Protein AF-A0A846U0M4-F1 (afdb_monomer)

Nearest PDB structures (foldseek):
  1bdv-assembly1_B  TM=7.266E-01  e=3.542E-01  Lederbergvirus P22
  4d8j-assembly1_A  TM=7.550E-01  e=1.325E+00  Escherichia coli
  3h87-assembly1_C  TM=4.894E-01  e=2.968E+00  Mycobacterium tuberculosis H37Rv
  8uk9-assembly1_A  TM=2.923E-01  e=8.914E+00  Tequ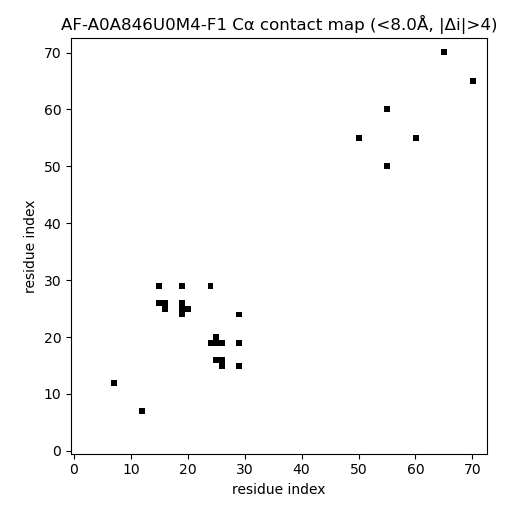atrovirus T4

Sequence (73 aa):
MSLTTIKVTVELRDALKAQAGHHNRNIGEHLRHLLEAEARRDRFRQVQEAMTKVPPDEEYIRELREWTSDAWT

Structure (mmCIF, N/CA/C/O backbone):
data_AF-A0A846U0M4-F1
#
_entry.id   AF-A0A846U0M4-F1
#
loop_
_atom_site.group_PDB
_atom_site.id
_atom_site.type_symbol
_atom_site.label_atom_id
_atom_site.label_alt_id
_atom_site.label_comp_id
_atom_site.label_asym_id
_atom_site.label_entity_id
_atom_site.label_seq_id
_atom_site.pdbx_PDB_ins_code
_atom_site.Cartn_x
_atom_site.Cartn_y
_atom_site.Cartn_z
_atom_site.occupancy
_atom_site.B_iso_or_equiv
_atom_site.auth_seq_id
_atom_site.auth_comp_id
_atom_site.auth_asym_id
_atom_site.auth_atom_id
_atom_site.pdbx_PDB_model_num
ATOM 1 N N . MET A 1 1 ? 8.139 -8.170 19.381 1.00 59.94 1 MET A N 1
ATOM 2 C CA . MET A 1 1 ? 7.140 -7.380 18.626 1.00 59.94 1 MET A CA 1
ATOM 3 C C . MET A 1 1 ? 6.515 -6.391 19.598 1.00 59.94 1 MET A C 1
ATOM 5 O O . MET A 1 1 ? 5.931 -6.844 20.573 1.00 59.94 1 MET A O 1
ATOM 9 N N . SER A 1 2 ? 6.701 -5.082 19.407 1.00 87.50 2 SER A N 1
ATOM 10 C CA . SER A 1 2 ? 6.040 -4.054 20.225 1.00 87.50 2 SER A CA 1
ATOM 11 C C . SER A 1 2 ? 4.671 -3.719 19.632 1.00 87.50 2 SER A C 1
ATOM 13 O O . SER A 1 2 ? 4.523 -3.602 18.417 1.00 87.50 2 SER A O 1
ATOM 15 N N . LEU A 1 3 ? 3.658 -3.596 20.487 1.00 88.69 3 LEU A N 1
ATOM 16 C CA . LEU A 1 3 ? 2.326 -3.159 20.080 1.00 88.69 3 LEU A CA 1
ATOM 17 C C . LEU A 1 3 ? 2.283 -1.634 20.085 1.00 88.69 3 LEU A C 1
ATOM 19 O O . LEU A 1 3 ? 2.713 -0.995 21.044 1.00 88.69 3 LEU A O 1
ATOM 23 N N . THR A 1 4 ? 1.749 -1.056 19.016 1.00 92.25 4 THR A N 1
ATOM 24 C CA . THR A 1 4 ? 1.553 0.389 18.888 1.00 92.25 4 THR A CA 1
ATOM 25 C C . THR A 1 4 ? 0.111 0.662 18.468 1.00 92.25 4 THR A C 1
ATOM 27 O O . THR A 1 4 ? -0.571 -0.214 17.935 1.00 92.25 4 THR A O 1
ATOM 30 N N . THR A 1 5 ? -0.389 1.866 18.755 1.00 93.88 5 THR A N 1
ATOM 31 C CA . THR A 1 5 ? -1.738 2.289 18.351 1.00 93.88 5 THR A CA 1
ATOM 32 C C . THR A 1 5 ? -1.630 3.429 17.351 1.00 93.88 5 THR A C 1
ATOM 34 O O . THR A 1 5 ? -0.955 4.419 17.622 1.00 93.88 5 THR A O 1
ATOM 37 N N . ILE A 1 6 ? -2.335 3.318 16.227 1.00 91.88 6 ILE A N 1
ATOM 38 C CA . ILE A 1 6 ? -2.465 4.391 15.236 1.00 91.88 6 ILE A CA 1
ATOM 39 C C . ILE A 1 6 ? -3.797 5.097 15.487 1.00 91.88 6 ILE A C 1
ATOM 41 O O . ILE A 1 6 ? -4.836 4.446 15.609 1.00 91.88 6 ILE A O 1
ATOM 45 N N . LYS A 1 7 ? -3.780 6.428 15.598 1.00 96.62 7 LYS A N 1
ATOM 46 C CA . LYS 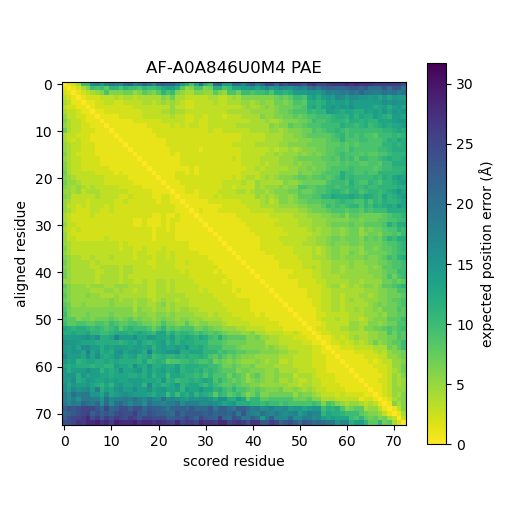A 1 7 ? -5.008 7.220 15.720 1.00 96.62 7 LYS A CA 1
ATOM 47 C C . LYS A 1 7 ? -5.611 7.426 14.333 1.00 96.62 7 LYS A C 1
ATOM 49 O O . LYS A 1 7 ? -4.943 7.919 13.434 1.00 96.62 7 LYS A O 1
ATOM 54 N N . VAL A 1 8 ? -6.872 7.044 14.188 1.00 95.88 8 VAL A N 1
ATOM 55 C CA . VAL A 1 8 ? -7.684 7.203 12.977 1.00 95.88 8 VAL A CA 1
ATOM 56 C C . VAL A 1 8 ? -9.094 7.613 13.386 1.00 95.88 8 VAL A C 1
ATOM 58 O O . VAL A 1 8 ? -9.459 7.473 14.558 1.00 95.88 8 VAL A O 1
ATOM 61 N N . THR A 1 9 ? -9.891 8.103 12.439 1.00 98.19 9 THR A N 1
ATOM 62 C CA . THR A 1 9 ? -11.311 8.354 12.697 1.00 98.19 9 THR A CA 1
ATOM 63 C C . THR A 1 9 ? -12.074 7.038 12.875 1.00 98.19 9 THR A C 1
ATOM 65 O O . THR A 1 9 ? -11.610 5.963 12.475 1.00 98.19 9 THR A O 1
ATOM 68 N N . VAL A 1 10 ? -13.249 7.114 13.501 1.00 97.38 10 VAL A N 1
ATOM 69 C CA . VAL A 1 10 ? -14.113 5.946 13.732 1.00 97.38 10 VAL A CA 1
ATOM 70 C C . VAL A 1 10 ? -14.574 5.357 12.402 1.00 97.38 10 VAL A C 1
ATOM 72 O O . VAL A 1 10 ? -14.500 4.147 12.204 1.00 97.38 10 VAL A O 1
ATOM 75 N N . GLU A 1 11 ? -14.942 6.221 11.463 1.00 97.88 11 GLU A N 1
ATOM 76 C CA . GLU A 1 11 ? -15.420 5.859 10.132 1.00 97.88 11 GLU A CA 1
ATOM 77 C C . GLU A 1 11 ? -14.345 5.092 9.356 1.00 97.88 11 GLU A C 1
ATOM 79 O O . GLU A 1 11 ? -14.627 4.050 8.765 1.00 97.88 11 GLU A O 1
ATOM 84 N N . LEU A 1 12 ? -13.088 5.553 9.409 1.00 97.12 12 LEU A N 1
ATOM 85 C CA . LEU A 1 12 ? -11.978 4.879 8.737 1.00 97.12 12 LEU A CA 1
ATOM 86 C C . LEU A 1 12 ? -11.675 3.518 9.372 1.00 97.12 12 LEU A C 1
ATOM 88 O O . LEU A 1 12 ? -11.461 2.539 8.658 1.00 97.12 12 LEU A O 1
ATOM 92 N N . ARG A 1 13 ? -11.669 3.433 10.707 1.00 96.44 13 ARG A N 1
ATOM 93 C CA . ARG A 1 13 ? -11.483 2.158 11.415 1.00 96.44 13 ARG A CA 1
ATOM 94 C C . ARG A 1 13 ? -12.558 1.148 11.016 1.00 96.44 13 ARG A C 1
ATOM 96 O O . ARG A 1 13 ? -12.240 -0.019 10.790 1.00 96.44 13 ARG A O 1
ATOM 103 N N . ASP A 1 14 ? -13.809 1.585 10.939 1.00 97.12 14 ASP A N 1
ATOM 104 C CA . ASP A 1 14 ? -14.940 0.709 10.647 1.00 97.12 14 ASP A CA 1
ATOM 105 C C . ASP A 1 14 ? -14.931 0.264 9.177 1.00 97.12 14 ASP A C 1
ATOM 107 O O . ASP A 1 14 ? -15.122 -0.922 8.900 1.00 97.12 14 ASP A O 1
ATOM 111 N N . ALA A 1 15 ? -14.567 1.156 8.249 1.00 97.12 15 ALA A N 1
ATOM 112 C CA . ALA A 1 15 ? -14.320 0.807 6.851 1.00 97.12 15 ALA A CA 1
ATOM 113 C C . ALA A 1 15 ? -13.173 -0.211 6.700 1.00 97.12 15 ALA A C 1
ATOM 115 O O . ALA A 1 15 ? -13.326 -1.221 6.010 1.00 97.12 15 ALA A O 1
ATOM 116 N N . LEU A 1 16 ? -12.046 -0.004 7.396 1.00 96.25 16 LEU A N 1
ATOM 117 C CA . LEU A 1 16 ? -10.920 -0.947 7.403 1.00 96.25 16 LEU A CA 1
ATOM 118 C C . LEU A 1 16 ? -11.323 -2.310 7.967 1.00 96.25 16 LEU A C 1
ATOM 120 O O . LEU A 1 16 ? -10.907 -3.342 7.442 1.00 96.25 16 LEU A O 1
ATOM 124 N N . LYS A 1 17 ? -12.144 -2.330 9.020 1.00 96.31 17 LYS A N 1
ATOM 125 C CA . LYS A 1 17 ? -12.643 -3.567 9.624 1.00 96.31 17 LYS A CA 1
ATOM 126 C C . LYS A 1 17 ? -13.585 -4.316 8.680 1.00 96.31 17 LYS A C 1
ATOM 128 O O . LYS A 1 17 ? -13.446 -5.530 8.548 1.00 96.31 17 LYS A O 1
ATOM 133 N N . ALA A 1 18 ? -14.499 -3.613 8.011 1.00 97.44 18 ALA A N 1
ATOM 134 C CA . ALA A 1 18 ? -15.388 -4.205 7.015 1.00 97.44 18 ALA A CA 1
ATOM 135 C C . ALA A 1 18 ? -14.588 -4.806 5.850 1.00 97.44 18 ALA A C 1
ATOM 137 O O . ALA A 1 18 ? -14.774 -5.973 5.505 1.00 97.44 18 ALA A O 1
ATOM 138 N N . GLN A 1 19 ? -13.628 -4.051 5.305 1.00 97.31 19 GLN A N 1
ATOM 139 C CA . GLN A 1 19 ? -12.769 -4.522 4.220 1.00 97.31 19 GLN A CA 1
ATOM 140 C C . GLN A 1 19 ? -11.932 -5.742 4.636 1.00 97.31 19 GLN A C 1
ATOM 142 O O . GLN A 1 19 ? -11.853 -6.716 3.892 1.00 97.31 19 GLN A O 1
ATOM 147 N N . ALA A 1 20 ? -11.345 -5.726 5.836 1.00 97.00 20 ALA A N 1
ATOM 148 C CA . ALA A 1 20 ? -10.605 -6.868 6.366 1.00 97.00 20 ALA A CA 1
ATOM 149 C C . ALA A 1 20 ? -11.503 -8.113 6.495 1.00 97.00 20 ALA A C 1
ATOM 151 O O . ALA A 1 20 ? -11.103 -9.203 6.082 1.00 97.00 20 ALA A O 1
ATOM 152 N N . GLY A 1 21 ? -12.743 -7.936 6.970 1.00 97.06 21 GLY A N 1
ATOM 153 C CA . GLY A 1 21 ? -13.753 -8.993 7.054 1.00 97.06 21 GLY A CA 1
ATOM 154 C C . GLY A 1 21 ? -14.088 -9.618 5.698 1.00 97.06 21 GLY A C 1
ATOM 155 O O . GLY A 1 21 ? -14.089 -10.839 5.582 1.00 97.06 21 GLY A O 1
ATOM 156 N N . HIS A 1 22 ? -14.265 -8.809 4.648 1.00 97.06 22 HIS A N 1
ATOM 157 C CA . HIS A 1 22 ? -14.478 -9.311 3.282 1.00 97.06 22 HIS A CA 1
ATOM 158 C C . HIS A 1 22 ? -13.326 -10.185 2.769 1.00 97.06 22 HIS A C 1
ATOM 160 O O . HIS A 1 22 ? -13.546 -11.096 1.974 1.00 97.06 22 HIS A O 1
ATOM 166 N N . HIS A 1 23 ? -12.102 -9.926 3.229 1.00 95.25 23 HIS A N 1
ATOM 167 C CA . HIS A 1 23 ? -10.917 -10.696 2.862 1.00 95.25 23 HIS A CA 1
ATOM 168 C C 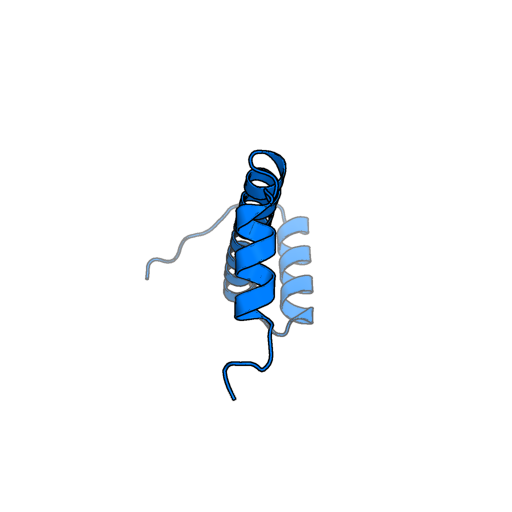. HIS A 1 23 ? -10.556 -11.794 3.875 1.00 95.25 23 HIS A C 1
ATOM 170 O O . HIS A 1 23 ? -9.498 -12.403 3.726 1.00 95.25 23 HIS A O 1
ATOM 176 N N . ASN A 1 24 ? -11.408 -12.058 4.877 1.00 96.88 24 ASN A N 1
ATOM 177 C CA . ASN A 1 24 ? -11.160 -13.001 5.976 1.00 96.88 24 ASN A CA 1
ATOM 178 C C . ASN A 1 24 ? -9.830 -12.745 6.707 1.00 96.88 24 ASN A C 1
ATOM 180 O O . ASN A 1 24 ? -9.088 -13.673 7.023 1.00 96.88 24 ASN A O 1
ATOM 184 N N . ARG A 1 25 ? -9.509 -11.471 6.950 1.00 95.88 25 ARG A N 1
ATOM 185 C CA . ARG A 1 25 ? -8.275 -11.023 7.611 1.00 95.88 25 ARG A CA 1
ATOM 186 C C . ARG A 1 25 ? -8.593 -10.236 8.868 1.00 95.88 25 ARG A C 1
ATOM 188 O O . ARG A 1 25 ? -9.615 -9.554 8.947 1.00 95.88 25 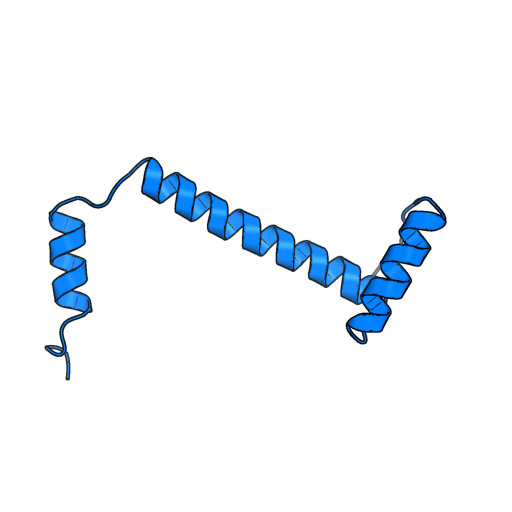ARG A O 1
ATOM 195 N N . ASN A 1 26 ? -7.679 -10.256 9.833 1.00 95.69 26 ASN A N 1
ATOM 196 C CA . ASN A 1 26 ? -7.721 -9.268 10.909 1.00 95.69 26 ASN A CA 1
ATOM 197 C C . ASN A 1 26 ? -7.185 -7.903 10.430 1.00 95.69 26 ASN A C 1
ATOM 199 O O . ASN A 1 26 ? -6.556 -7.791 9.376 1.00 95.69 26 ASN A O 1
ATOM 203 N N . ILE A 1 27 ? -7.421 -6.840 11.208 1.00 94.81 27 ILE A N 1
ATOM 204 C CA . ILE A 1 27 ? -7.042 -5.476 10.802 1.00 94.81 27 ILE A CA 1
ATOM 205 C C . ILE A 1 27 ? -5.526 -5.319 10.597 1.00 94.81 27 ILE A C 1
ATOM 207 O O . ILE A 1 27 ? -5.104 -4.621 9.682 1.00 94.81 27 ILE A O 1
ATOM 211 N N . GLY A 1 28 ? -4.700 -6.000 11.398 1.00 94.06 28 GLY A N 1
ATOM 212 C CA . GLY A 1 28 ? -3.242 -5.943 11.274 1.00 94.06 28 GLY A CA 1
ATOM 213 C C . GLY A 1 28 ? -2.732 -6.648 10.016 1.00 94.06 28 GLY A C 1
ATOM 214 O O . GLY A 1 28 ? -1.863 -6.127 9.319 1.00 94.06 28 GLY A O 1
ATOM 215 N N . GLU A 1 29 ? -3.295 -7.810 9.689 1.00 96.19 29 GLU A N 1
ATOM 216 C CA . GLU A 1 29 ? -3.031 -8.523 8.434 1.00 96.19 29 GLU A CA 1
ATOM 217 C C . GLU A 1 29 ? -3.471 -7.715 7.221 1.00 96.19 29 GLU A C 1
ATOM 219 O O . GLU A 1 29 ? -2.743 -7.641 6.233 1.00 96.19 29 GLU A O 1
ATOM 224 N N . HIS A 1 30 ? -4.639 -7.079 7.305 1.00 97.19 30 HIS A N 1
ATOM 225 C CA . HIS A 1 30 ? -5.148 -6.246 6.227 1.00 97.19 30 HIS A CA 1
ATOM 226 C C . HIS A 1 30 ? -4.263 -5.020 5.990 1.00 97.19 30 HIS A C 1
ATOM 228 O O . HIS A 1 30 ? -3.897 -4.748 4.852 1.00 97.19 30 HIS A O 1
ATOM 234 N N . LEU A 1 31 ? -3.819 -4.339 7.052 1.00 95.94 31 LEU A N 1
ATOM 235 C CA . LEU A 1 31 ? -2.863 -3.232 6.938 1.00 95.94 31 LEU A CA 1
ATOM 236 C C . LEU A 1 31 ? -1.532 -3.679 6.319 1.00 95.94 31 LEU A C 1
ATOM 238 O O . LEU A 1 31 ? -1.012 -3.000 5.435 1.00 95.94 31 LEU A O 1
ATOM 242 N N . ARG A 1 32 ? -1.000 -4.841 6.721 1.00 96.19 32 ARG A N 1
ATOM 243 C CA . ARG A 1 32 ? 0.209 -5.407 6.101 1.00 96.19 32 ARG A CA 1
ATOM 244 C C . ARG A 1 32 ? -0.008 -5.697 4.617 1.00 96.19 32 ARG A C 1
ATOM 246 O O . ARG A 1 32 ? 0.827 -5.340 3.793 1.00 96.19 32 ARG A O 1
ATOM 253 N N . HIS A 1 33 ? -1.150 -6.279 4.267 1.00 96.50 33 HIS A N 1
ATOM 254 C CA . HIS A 1 33 ? -1.490 -6.551 2.878 1.00 96.50 33 HIS A CA 1
ATOM 255 C C . HIS A 1 33 ? -1.599 -5.272 2.037 1.00 96.50 33 HIS A C 1
ATOM 257 O O . HIS A 1 33 ? -1.139 -5.259 0.897 1.00 96.50 33 HIS A O 1
ATOM 263 N N . LEU A 1 34 ? -2.183 -4.201 2.585 1.00 96.50 34 LEU A N 1
ATOM 264 C CA . LEU A 1 34 ? -2.253 -2.903 1.914 1.00 96.50 34 LEU A CA 1
ATOM 265 C C . LEU A 1 34 ? -0.853 -2.331 1.658 1.00 96.50 34 LEU A C 1
ATOM 267 O O . LEU A 1 34 ? -0.589 -1.881 0.546 1.00 96.50 34 LEU A O 1
ATOM 271 N N . LEU A 1 35 ? 0.060 -2.425 2.631 1.00 96.69 35 LEU A N 1
ATOM 272 C CA . LEU A 1 35 ? 1.457 -2.007 2.455 1.00 96.69 35 LEU A CA 1
ATOM 273 C C . LEU A 1 35 ? 2.157 -2.797 1.344 1.00 96.69 35 LEU A C 1
ATOM 275 O O . LEU A 1 35 ? 2.819 -2.219 0.487 1.00 96.69 35 LEU A O 1
ATOM 279 N N . GLU A 1 36 ? 1.990 -4.118 1.318 1.00 96.81 36 GLU A N 1
ATOM 280 C CA . GLU A 1 36 ? 2.580 -4.959 0.274 1.00 96.81 36 GLU A CA 1
ATOM 281 C C . GLU A 1 36 ? 1.977 -4.689 -1.108 1.00 96.81 36 GLU A C 1
ATOM 283 O O . GLU A 1 36 ? 2.684 -4.742 -2.116 1.00 96.81 36 GLU A O 1
ATOM 288 N N . ALA A 1 37 ? 0.669 -4.428 -1.170 1.00 96.81 37 ALA A N 1
ATOM 289 C CA . ALA A 1 37 ? -0.019 -4.085 -2.406 1.00 96.81 37 ALA A CA 1
ATOM 290 C C . ALA A 1 37 ? 0.479 -2.753 -2.968 1.00 96.81 37 ALA A C 1
ATOM 292 O O . ALA A 1 37 ? 0.750 -2.676 -4.165 1.00 96.81 37 ALA A O 1
ATOM 293 N N . GLU A 1 38 ? 0.664 -1.747 -2.116 1.00 97.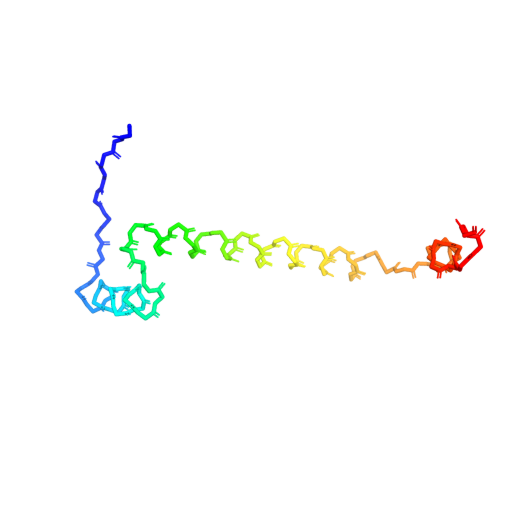44 38 GLU A N 1
ATOM 294 C CA . GLU A 1 38 ? 1.212 -0.457 -2.529 1.00 97.44 38 GLU A CA 1
ATOM 295 C C . GLU A 1 38 ? 2.669 -0.586 -2.976 1.00 97.44 38 GLU A C 1
ATOM 297 O O . GLU A 1 38 ? 3.015 -0.177 -4.080 1.00 97.44 38 GLU A O 1
ATOM 302 N N . ALA A 1 39 ? 3.494 -1.312 -2.217 1.00 96.56 39 ALA A N 1
ATOM 303 C CA . ALA A 1 39 ? 4.870 -1.589 -2.617 1.00 96.56 39 ALA A CA 1
ATOM 304 C C . ALA A 1 39 ? 4.956 -2.330 -3.965 1.00 96.56 39 ALA A C 1
ATOM 306 O O . ALA A 1 39 ? 5.890 -2.113 -4.736 1.00 96.56 39 ALA A O 1
ATOM 307 N N . ARG A 1 40 ? 4.003 -3.225 -4.273 1.00 97.00 40 ARG A N 1
ATOM 308 C CA . ARG A 1 40 ? 3.910 -3.863 -5.598 1.00 97.00 40 ARG A CA 1
ATOM 309 C C . ARG A 1 40 ? 3.572 -2.849 -6.688 1.00 97.00 40 ARG A C 1
ATOM 311 O O . ARG A 1 40 ? 4.228 -2.864 -7.726 1.00 97.00 40 ARG A O 1
ATOM 318 N N . ARG A 1 41 ? 2.580 -1.985 -6.462 1.00 97.62 41 ARG A N 1
ATOM 319 C CA . ARG A 1 41 ? 2.188 -0.932 -7.417 1.00 97.62 41 ARG A CA 1
ATOM 320 C C . ARG A 1 41 ? 3.351 0.007 -7.714 1.00 97.62 41 ARG A C 1
ATOM 322 O O . ARG A 1 41 ? 3.601 0.298 -8.879 1.00 97.62 41 ARG A O 1
ATOM 329 N N . ASP A 1 42 ? 4.105 0.390 -6.692 1.00 97.25 42 ASP A N 1
ATOM 330 C CA . ASP A 1 42 ? 5.279 1.248 -6.836 1.00 97.25 42 ASP A CA 1
ATOM 331 C C . ASP A 1 42 ? 6.368 0.606 -7.688 1.00 97.25 42 ASP A C 1
ATOM 333 O O . ASP A 1 42 ? 6.910 1.258 -8.578 1.00 97.25 42 ASP A O 1
ATOM 337 N N . ARG A 1 43 ? 6.648 -0.688 -7.484 1.00 96.88 43 ARG A N 1
ATOM 338 C CA . ARG A 1 43 ? 7.608 -1.413 -8.328 1.00 96.88 43 ARG A CA 1
ATOM 339 C C . ARG A 1 43 ? 7.173 -1.447 -9.790 1.00 96.88 43 ARG A C 1
ATOM 341 O O . ARG A 1 43 ? 7.991 -1.192 -10.667 1.00 96.88 43 ARG A O 1
ATOM 348 N N . PHE A 1 44 ? 5.898 -1.722 -10.065 1.00 97.00 44 PHE A N 1
ATOM 349 C CA . PHE A 1 44 ? 5.396 -1.717 -11.442 1.00 97.00 44 PHE A CA 1
ATOM 350 C C . PHE A 1 44 ? 5.462 -0.329 -12.078 1.00 97.00 44 PHE A C 1
ATOM 352 O O . PHE A 1 44 ? 5.895 -0.202 -13.221 1.00 97.00 44 PHE A O 1
ATOM 359 N N . ARG A 1 45 ? 5.103 0.711 -11.322 1.00 97.19 45 ARG A N 1
ATOM 360 C CA . ARG A 1 45 ? 5.203 2.103 -11.763 1.00 97.19 45 ARG A CA 1
ATOM 361 C C . ARG A 1 45 ? 6.643 2.490 -12.100 1.00 97.19 45 ARG A C 1
ATOM 363 O O . ARG A 1 45 ? 6.878 3.063 -13.155 1.00 97.19 45 ARG A O 1
ATOM 370 N N . GLN A 1 46 ? 7.612 2.105 -11.271 1.00 96.25 46 GLN A N 1
ATOM 371 C CA . GLN A 1 46 ? 9.034 2.352 -11.539 1.00 96.25 46 GLN A CA 1
ATOM 372 C C . GLN A 1 46 ? 9.513 1.675 -12.828 1.00 96.25 46 GLN A C 1
ATOM 374 O O . GLN A 1 46 ? 10.214 2.301 -13.619 1.00 96.25 46 GLN A O 1
ATOM 379 N N . VAL A 1 47 ? 9.119 0.420 -13.067 1.00 94.94 47 VAL A N 1
ATOM 380 C CA . VAL A 1 47 ? 9.460 -0.289 -14.312 1.00 94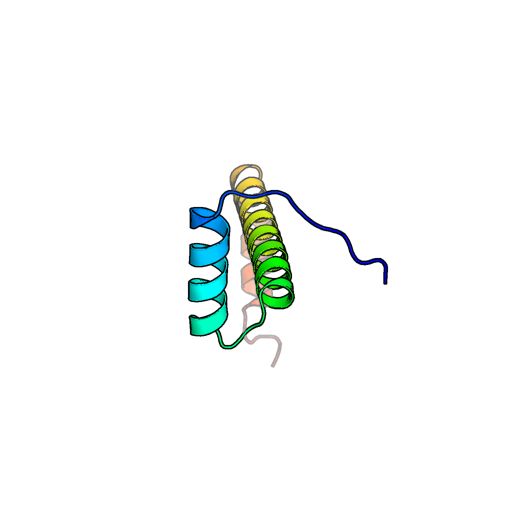.94 47 VAL A CA 1
ATOM 381 C C . VAL A 1 47 ? 8.839 0.411 -15.519 1.00 94.94 47 VAL A C 1
ATOM 383 O O . VAL A 1 47 ? 9.532 0.660 -16.501 1.00 94.94 47 VAL A O 1
ATOM 386 N N . GLN A 1 48 ? 7.563 0.791 -15.439 1.00 94.75 48 GLN A N 1
ATOM 387 C CA . GLN A 1 48 ? 6.881 1.509 -16.517 1.00 94.75 48 GLN A CA 1
ATOM 388 C C . GLN A 1 48 ? 7.562 2.850 -16.835 1.00 94.75 48 GLN A C 1
ATOM 390 O O . GLN A 1 48 ? 7.781 3.182 -18.002 1.00 94.75 48 GLN A O 1
ATOM 395 N N . GLU A 1 49 ? 7.930 3.613 -15.805 1.00 96.12 49 GLU A N 1
ATOM 396 C CA . GLU A 1 49 ? 8.670 4.866 -15.959 1.00 96.12 49 GLU A CA 1
ATOM 397 C C . GLU A 1 49 ? 10.051 4.635 -16.588 1.00 96.12 49 GLU A C 1
ATOM 399 O O . GLU A 1 49 ? 10.461 5.403 -17.458 1.00 96.12 49 GLU A O 1
ATOM 404 N N . ALA A 1 50 ? 10.758 3.574 -16.189 1.00 94.44 50 ALA A N 1
ATOM 405 C CA . ALA A 1 50 ? 12.051 3.214 -16.763 1.00 94.44 50 ALA A CA 1
ATOM 406 C C . ALA A 1 50 ? 11.933 2.848 -18.250 1.00 94.44 50 ALA A C 1
ATOM 408 O O . ALA A 1 50 ? 12.680 3.396 -19.056 1.00 94.44 50 ALA A O 1
ATOM 409 N N . MET A 1 51 ? 10.952 2.021 -18.629 1.00 91.44 51 MET A N 1
ATOM 410 C CA . MET A 1 51 ? 10.689 1.658 -20.031 1.00 91.44 51 MET A CA 1
ATOM 411 C C . MET A 1 51 ? 10.271 2.863 -20.880 1.00 91.44 51 MET A C 1
ATOM 413 O O . MET A 1 51 ? 10.565 2.919 -22.067 1.00 91.44 51 MET A O 1
ATOM 417 N N . THR A 1 52 ? 9.594 3.845 -20.280 1.00 93.44 52 THR A N 1
ATOM 418 C CA . THR A 1 52 ? 9.242 5.093 -20.975 1.00 93.44 52 THR A CA 1
ATOM 419 C C . THR A 1 52 ? 10.477 5.964 -21.217 1.00 93.44 52 THR A C 1
ATOM 421 O O . THR A 1 52 ? 10.596 6.588 -22.267 1.00 93.44 52 THR A O 1
ATOM 424 N N . LYS A 1 53 ? 11.400 6.026 -20.247 1.00 95.00 53 LYS A N 1
ATOM 425 C CA . LYS A 1 53 ? 12.637 6.819 -20.348 1.00 95.00 53 LYS A CA 1
ATOM 426 C C . LYS A 1 53 ? 13.675 6.179 -21.264 1.00 95.00 53 LYS A C 1
ATOM 428 O O . LYS A 1 53 ? 14.409 6.896 -21.936 1.00 95.00 53 LYS A O 1
ATOM 433 N N . VAL A 1 54 ? 13.750 4.854 -21.252 1.00 91.50 54 VAL A N 1
ATOM 434 C CA . VAL A 1 54 ? 14.683 4.053 -22.041 1.00 91.50 54 VAL A CA 1
ATOM 435 C C . VAL A 1 54 ? 13.850 3.044 -22.828 1.00 91.50 54 VAL A C 1
ATOM 437 O O . VAL A 1 54 ? 13.633 1.924 -22.356 1.00 91.50 54 VAL A O 1
ATOM 440 N N . PRO A 1 55 ? 13.294 3.459 -23.979 1.00 88.81 55 PRO A N 1
ATOM 441 C CA . PRO A 1 55 ? 12.499 2.564 -24.797 1.00 88.81 55 PRO A CA 1
ATOM 442 C C . PRO A 1 55 ? 13.377 1.444 -25.378 1.00 88.81 55 PRO A C 1
ATOM 444 O O . PRO A 1 55 ? 14.571 1.657 -25.595 1.00 88.81 55 PRO A O 1
ATOM 447 N N . PRO A 1 56 ? 12.787 0.270 -25.660 1.00 88.25 56 PRO A N 1
ATOM 448 C CA . PRO A 1 56 ? 13.443 -0.809 -26.387 1.00 88.25 56 PRO A CA 1
ATOM 449 C C . PRO A 1 56 ? 14.105 -0.326 -27.678 1.00 88.25 56 PRO A C 1
ATOM 451 O O . PRO A 1 56 ? 13.436 0.258 -28.533 1.00 88.25 56 PRO A O 1
ATOM 454 N N . ASP A 1 57 ? 15.394 -0.601 -27.829 1.00 91.50 57 ASP A N 1
ATOM 455 C CA . ASP A 1 57 ? 16.126 -0.385 -29.070 1.00 91.50 57 ASP A CA 1
ATOM 456 C C . ASP A 1 57 ? 16.184 -1.669 -29.916 1.00 91.50 57 ASP A C 1
ATOM 458 O O . ASP A 1 57 ? 15.646 -2.723 -29.561 1.00 91.50 57 ASP A O 1
ATOM 462 N N . GLU A 1 58 ? 16.799 -1.584 -31.094 1.00 92.75 58 GLU A N 1
ATOM 463 C CA . GLU A 1 58 ? 16.880 -2.718 -32.019 1.00 92.75 58 GLU A CA 1
ATOM 464 C C . GLU A 1 58 ? 17.657 -3.907 -31.435 1.00 92.75 58 GLU A C 1
ATOM 466 O O . GLU A 1 58 ? 17.350 -5.061 -31.752 1.00 92.75 58 GLU A O 1
ATOM 471 N N . GLU A 1 59 ? 18.633 -3.636 -30.566 1.00 91.81 59 GLU A N 1
ATOM 472 C CA . GLU A 1 59 ? 19.419 -4.647 -29.865 1.00 91.81 59 GLU A CA 1
ATOM 473 C C . GLU A 1 59 ? 18.560 -5.412 -28.855 1.00 91.81 59 GLU A C 1
ATOM 475 O O . GLU A 1 59 ? 18.490 -6.640 -28.936 1.00 91.81 59 GLU A O 1
ATOM 480 N N . TYR A 1 60 ? 17.791 -4.709 -28.020 1.00 87.81 60 TYR A N 1
ATOM 481 C CA . TYR A 1 60 ? 16.806 -5.324 -27.130 1.00 87.81 60 TYR A CA 1
ATOM 482 C C . TYR A 1 60 ? 15.814 -6.219 -27.891 1.00 87.81 60 TYR A C 1
ATOM 484 O O . TYR A 1 60 ? 15.507 -7.331 -27.464 1.00 87.81 60 TYR A O 1
ATOM 492 N N . ILE A 1 61 ? 15.308 -5.768 -29.045 1.00 91.62 61 ILE A N 1
ATOM 493 C CA . ILE A 1 61 ? 14.343 -6.540 -29.850 1.00 91.62 61 ILE A CA 1
ATOM 494 C C . ILE A 1 61 ? 14.991 -7.777 -30.494 1.00 91.62 61 ILE A C 1
ATOM 496 O O . ILE A 1 61 ? 14.315 -8.785 -30.731 1.00 91.62 61 ILE A O 1
ATOM 500 N N . ARG A 1 62 ? 16.286 -7.717 -30.817 1.00 92.62 62 ARG A N 1
ATOM 501 C CA . ARG A 1 62 ? 17.053 -8.868 -31.307 1.00 92.62 62 ARG A CA 1
ATOM 502 C C . ARG A 1 62 ? 17.223 -9.909 -30.202 1.00 92.62 62 ARG A C 1
ATOM 504 O O . ARG A 1 62 ? 16.879 -11.065 -30.431 1.00 92.62 62 ARG A O 1
ATOM 511 N N . GLU A 1 63 ? 17.667 -9.490 -29.019 1.00 91.75 63 GLU A N 1
ATOM 512 C CA . GLU A 1 63 ? 17.820 -10.375 -27.859 1.00 91.75 63 GLU A CA 1
ATOM 513 C C . GLU A 1 63 ? 16.479 -10.993 -27.451 1.00 91.75 63 GLU A C 1
ATOM 515 O O . GLU A 1 63 ? 16.371 -12.208 -27.320 1.00 91.75 63 GLU A O 1
ATOM 520 N N . LEU A 1 64 ? 15.411 -10.196 -27.355 1.00 91.69 64 LEU A N 1
ATOM 521 C CA . LEU A 1 64 ? 14.083 -10.704 -27.009 1.00 91.69 64 LEU A CA 1
ATOM 522 C C . LEU A 1 64 ? 13.622 -11.819 -27.962 1.00 91.69 64 LEU A C 1
ATOM 524 O O . LEU A 1 64 ? 13.050 -12.813 -27.514 1.00 91.69 64 LEU A O 1
ATOM 528 N N . ARG A 1 65 ? 13.879 -11.680 -29.269 1.00 91.38 65 ARG A N 1
ATOM 529 C CA . ARG A 1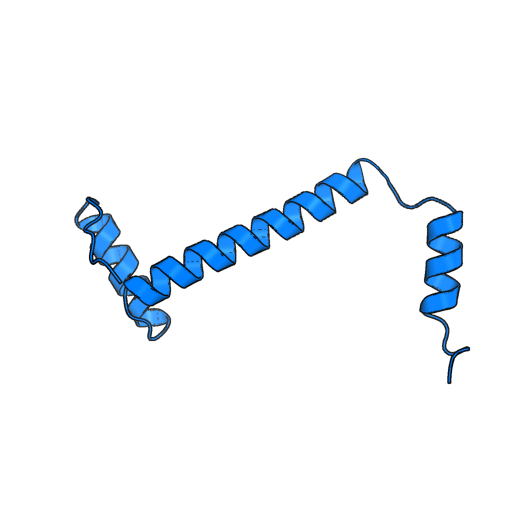 65 ? 13.553 -12.712 -30.268 1.00 91.38 65 ARG A CA 1
ATOM 530 C C . ARG A 1 65 ? 14.359 -13.991 -30.080 1.00 91.38 65 ARG A C 1
ATOM 532 O O . ARG A 1 65 ? 13.805 -15.069 -30.254 1.00 91.38 65 ARG A O 1
ATOM 539 N N . GLU A 1 66 ? 15.632 -13.884 -29.724 1.00 90.69 66 GLU A N 1
ATOM 540 C CA . GLU A 1 66 ? 16.479 -15.047 -29.450 1.00 90.69 66 GLU A CA 1
ATOM 541 C C . GLU A 1 66 ? 15.990 -15.809 -28.210 1.00 90.69 66 GLU A C 1
ATOM 543 O O . GLU A 1 66 ? 15.841 -17.030 -28.249 1.00 90.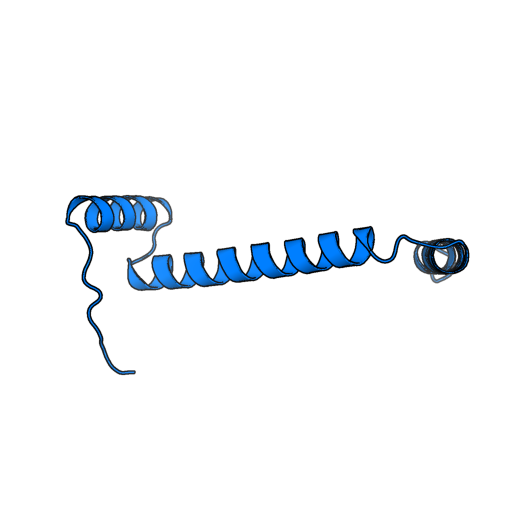69 66 GLU A O 1
ATOM 548 N N . TRP A 1 67 ? 15.646 -15.084 -27.142 1.00 89.38 67 TRP A N 1
ATOM 549 C CA . TRP A 1 67 ? 15.172 -15.656 -25.878 1.00 89.38 67 TRP A CA 1
ATOM 550 C C . TRP A 1 67 ? 13.770 -16.266 -25.967 1.00 89.38 67 TRP A C 1
ATOM 552 O O . TRP A 1 67 ? 13.468 -17.219 -25.257 1.00 89.38 67 TRP A O 1
ATOM 562 N N . THR A 1 68 ? 12.898 -15.706 -26.808 1.00 89.44 68 THR A N 1
ATOM 563 C CA . THR A 1 68 ? 11.522 -16.203 -27.005 1.00 89.44 68 THR A CA 1
ATOM 564 C C . THR A 1 68 ? 11.410 -17.243 -28.116 1.00 89.44 68 THR A C 1
ATOM 566 O O . THR A 1 68 ? 10.315 -17.741 -28.375 1.00 89.44 68 THR A O 1
ATOM 569 N N . SER A 1 69 ? 12.519 -17.577 -28.778 1.00 85.38 69 SER A N 1
ATOM 570 C CA . SER A 1 69 ? 12.540 -18.638 -29.779 1.00 85.38 69 SER A CA 1
ATOM 571 C C . SER A 1 69 ? 12.580 -20.021 -29.123 1.00 85.38 69 SER A C 1
ATOM 573 O O . SER A 1 69 ? 13.273 -20.229 -28.130 1.00 85.38 69 SER A O 1
ATOM 575 N N . ASP A 1 70 ? 11.914 -21.001 -29.738 1.00 76.19 70 ASP A N 1
ATOM 576 C CA . ASP A 1 70 ? 11.992 -22.421 -29.346 1.00 76.19 70 ASP A CA 1
ATOM 577 C C . ASP A 1 70 ? 13.368 -23.055 -29.643 1.00 76.19 70 ASP A C 1
ATOM 579 O O . ASP A 1 70 ? 13.545 -24.260 -29.484 1.00 76.19 70 ASP A O 1
ATOM 583 N N . ALA A 1 71 ? 14.368 -22.264 -30.051 1.00 70.69 71 ALA A N 1
ATOM 584 C CA . ALA A 1 71 ? 15.715 -22.729 -30.392 1.00 70.69 71 ALA A CA 1
ATOM 585 C C . ALA A 1 71 ? 16.499 -23.322 -29.200 1.00 70.69 71 ALA A C 1
ATOM 587 O O . ALA A 1 71 ? 17.613 -23.808 -29.383 1.00 70.69 71 ALA A O 1
ATOM 588 N N . TRP A 1 72 ? 15.920 -23.279 -27.998 1.00 65.69 72 TRP A N 1
ATOM 589 C CA . TRP A 1 72 ? 16.480 -23.796 -26.749 1.00 65.69 72 TRP A CA 1
ATOM 590 C C . TRP A 1 72 ? 15.851 -25.128 -26.284 1.00 65.69 72 TRP A C 1
ATOM 592 O O . TRP A 1 72 ? 16.154 -25.566 -25.172 1.00 65.69 72 TRP A O 1
ATOM 602 N N . THR A 1 73 ? 14.988 -25.757 -27.097 1.00 58.75 73 THR A N 1
ATOM 603 C CA . THR A 1 73 ? 14.427 -27.108 -26.851 1.00 58.75 73 THR A CA 1
ATOM 604 C C . THR A 1 73 ? 15.198 -28.168 -27.629 1.00 58.75 73 THR A C 1
ATOM 606 O O . THR A 1 73 ? 15.499 -29.227 -27.032 1.00 58.75 73 THR A O 1
#

Organism: NCBI:txid1736139

pLDDT: mean 92.59, std 7.93, range [58.75, 98.19]

Radius of gyration: 21.42 Å; Cα contacts (8 Å, |Δi|>4): 14; chains: 1; bounding box: 35×36×52 Å

Foldseek 3Di:
DDDDDDDDDPVVVVVLCVVCVVVVHDSVVSVVVVVVVVVVVVVVVVVVVVCVVPPDDPVNVVVVCVVPDPPVD

Secondary structure (DSSP, 8-state):
---------HHHHHHHHHHHHHTT--HHHHHHHHHHHHHHHHHHHHHHHHHHHS---HHHHHHHHHHTSGGG-

Mean predicted aligned error: 6.54 Å

Solvent-accessible surface area (backbone atoms only 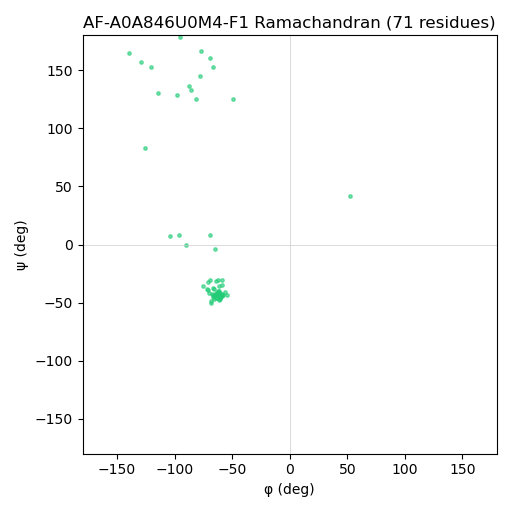— not comparable to full-atom values): 4466 Å² total; per-residue (Å²): 135,87,89,81,85,84,92,73,56,70,67,57,53,50,52,48,46,52,54,13,52,77,68,76,38,54,60,69,58,38,53,51,50,51,54,54,51,49,56,50,51,51,52,53,49,52,51,52,53,47,45,68,76,55,58,85,49,75,65,56,55,50,51,51,52,61,74,72,40,76,89,84,117